Protein AF-A0A6V7HUA5-F1 (afdb_monomer_lite)

pLDDT: mean 95.5, std 5.05, range [66.25, 98.38]

Foldseek 3Di:
DDPQVVVQVVCCQFWVWGKGWDDWPDKDWAALDPPRHIDIDTDTDIGTPDQDTDGDVVPDPDDDDDD

Structure (mmCIF, N/CA/C/O backbone):
data_AF-A0A6V7HUA5-F1
#
_entry.id   AF-A0A6V7HUA5-F1
#
loop_
_atom_site.group_PDB
_atom_site.id
_atom_site.type_symbol
_atom_site.label_atom_id
_atom_site.label_alt_id
_atom_site.label_comp_id
_atom_site.label_asym_id
_atom_site.label_entity_id
_atom_site.label_seq_id
_atom_site.pdbx_PDB_ins_code
_atom_site.Cartn_x
_atom_site.Cartn_y
_atom_site.Cartn_z
_atom_site.occupancy
_atom_site.B_iso_or_equiv
_atom_site.auth_seq_id
_atom_site.auth_comp_id
_atom_site.auth_asym_id
_atom_site.auth_atom_id
_atom_site.pdbx_PDB_model_num
ATOM 1 N N . GLU A 1 1 ? 11.316 10.202 -0.045 1.00 66.25 1 GLU A N 1
ATOM 2 C CA . GLU A 1 1 ? 10.264 9.332 0.506 1.00 66.25 1 GLU A CA 1
ATOM 3 C C . GLU A 1 1 ? 10.758 7.894 0.459 1.00 66.25 1 GLU A C 1
ATOM 5 O O . GLU A 1 1 ? 11.420 7.537 -0.514 1.00 66.25 1 GLU A O 1
ATOM 10 N N . ASN A 1 2 ? 10.515 7.105 1.505 1.00 94.50 2 ASN A N 1
ATOM 11 C CA . ASN A 1 2 ? 10.795 5.667 1.500 1.00 94.50 2 ASN A CA 1
ATOM 12 C C . ASN A 1 2 ? 9.574 4.883 0.989 1.00 94.50 2 ASN A C 1
ATOM 14 O O . ASN A 1 2 ? 8.444 5.317 1.179 1.00 94.50 2 ASN A O 1
ATOM 18 N N . ILE A 1 3 ? 9.779 3.692 0.408 1.00 95.44 3 ILE A N 1
ATOM 19 C CA . ILE A 1 3 ? 8.674 2.854 -0.110 1.00 95.44 3 ILE A CA 1
ATOM 20 C C . ILE A 1 3 ? 7.566 2.598 0.936 1.00 95.44 3 ILE A C 1
ATOM 22 O O . ILE A 1 3 ? 6.396 2.728 0.579 1.00 95.44 3 ILE A O 1
ATOM 26 N N . PRO A 1 4 ? 7.875 2.281 2.213 1.00 97.12 4 PRO A N 1
ATOM 27 C CA . PRO A 1 4 ? 6.843 2.127 3.239 1.00 97.12 4 PRO A CA 1
ATOM 28 C C . PRO A 1 4 ? 6.035 3.404 3.490 1.00 97.12 4 PRO A C 1
ATOM 30 O O . PRO A 1 4 ? 4.816 3.342 3.564 1.00 97.12 4 PRO A O 1
ATOM 33 N N . GLU A 1 5 ? 6.707 4.553 3.589 1.00 97.81 5 GLU A N 1
ATOM 34 C CA . GLU A 1 5 ? 6.069 5.850 3.856 1.00 97.81 5 GLU A CA 1
ATOM 35 C C . GLU A 1 5 ? 5.146 6.253 2.705 1.00 97.81 5 GLU A C 1
ATOM 37 O O . GLU A 1 5 ? 4.009 6.643 2.956 1.00 97.81 5 GLU A O 1
ATOM 42 N N . ALA A 1 6 ? 5.607 6.072 1.462 1.00 97.75 6 ALA A N 1
ATOM 43 C CA . ALA A 1 6 ? 4.799 6.310 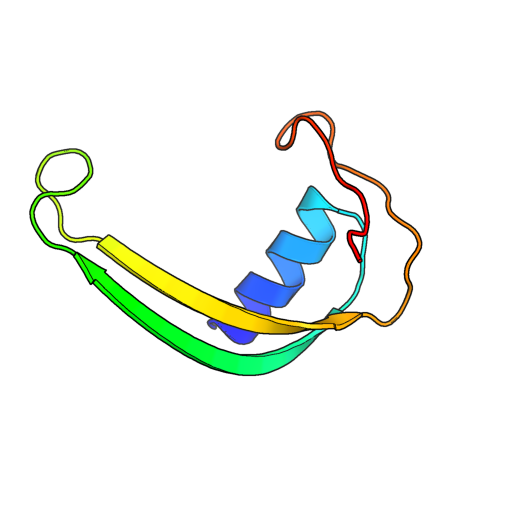0.272 1.00 97.75 6 ALA A CA 1
ATOM 44 C C . ALA A 1 6 ? 3.544 5.434 0.279 1.00 97.75 6 ALA A C 1
ATOM 46 O O . ALA A 1 6 ? 2.439 5.942 0.162 1.00 97.75 6 ALA A O 1
ATOM 47 N N . ALA A 1 7 ? 3.692 4.122 0.489 1.00 97.81 7 ALA A N 1
ATOM 48 C CA . ALA A 1 7 ? 2.554 3.205 0.493 1.00 97.81 7 ALA A CA 1
ATOM 49 C C . ALA A 1 7 ? 1.536 3.517 1.607 1.00 97.81 7 ALA A C 1
ATOM 51 O O . ALA A 1 7 ? 0.335 3.370 1.393 1.00 97.81 7 ALA A O 1
ATOM 52 N N . GLU A 1 8 ? 1.995 3.933 2.795 1.00 98.12 8 GLU A N 1
ATOM 53 C CA . GLU A 1 8 ? 1.105 4.375 3.880 1.00 98.12 8 GLU A CA 1
ATOM 54 C C . GLU A 1 8 ? 0.381 5.685 3.535 1.00 98.12 8 GLU A C 1
ATOM 56 O O . GLU A 1 8 ? -0.810 5.809 3.829 1.00 98.12 8 GLU A O 1
ATOM 61 N N . ARG A 1 9 ? 1.075 6.643 2.905 1.00 98.38 9 ARG A N 1
ATOM 62 C CA . ARG A 1 9 ? 0.508 7.929 2.482 1.00 98.38 9 ARG A CA 1
ATOM 63 C C . ARG A 1 9 ? -0.530 7.760 1.373 1.00 98.38 9 ARG A C 1
ATOM 65 O O . ARG A 1 9 ? -1.655 8.202 1.566 1.00 98.38 9 ARG A O 1
ATOM 72 N N . GLU A 1 10 ? -0.182 7.093 0.272 1.00 98.06 10 GLU A N 1
ATOM 73 C CA . GLU A 1 10 ? -1.074 6.908 -0.887 1.00 98.06 10 GLU A CA 1
ATOM 74 C C . GLU A 1 10 ? -2.369 6.190 -0.479 1.00 98.06 10 GLU A C 1
ATOM 76 O O . GLU A 1 10 ? -3.469 6.609 -0.831 1.00 98.06 10 GLU A O 1
ATOM 81 N N . LEU A 1 11 ? -2.268 5.147 0.361 1.00 97.88 11 LEU A N 1
ATOM 82 C CA . LEU A 1 11 ? -3.453 4.446 0.858 1.00 97.88 11 LEU A CA 1
ATOM 83 C C . LEU A 1 11 ? -4.366 5.388 1.658 1.00 97.88 11 LEU A C 1
ATOM 85 O O . LEU A 1 11 ? -5.589 5.335 1.514 1.00 97.88 11 LEU A O 1
ATOM 89 N N . LEU A 1 12 ? -3.788 6.251 2.496 1.00 98.19 12 LEU A N 1
ATOM 90 C CA . LEU A 1 12 ? -4.548 7.219 3.280 1.00 98.19 12 LEU A CA 1
A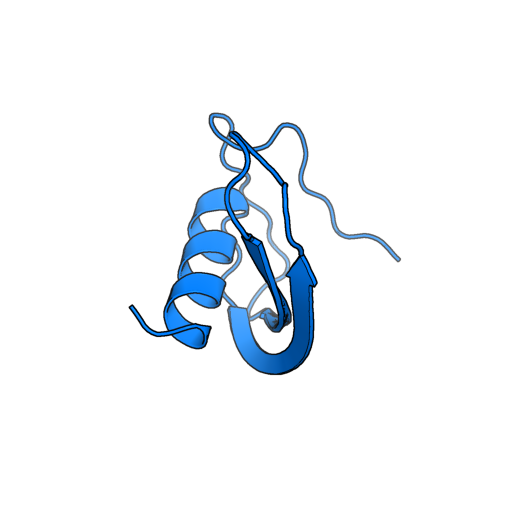TOM 91 C C . LEU A 1 12 ? -5.181 8.303 2.397 1.00 98.19 12 LEU A C 1
ATOM 93 O O . LEU A 1 12 ? -6.329 8.667 2.639 1.00 98.19 12 LEU A O 1
ATOM 97 N N . GLU A 1 13 ? -4.453 8.813 1.406 1.00 98.25 13 GLU A N 1
ATOM 98 C CA . GLU A 1 13 ? -4.911 9.870 0.497 1.00 98.25 13 GLU A CA 1
ATOM 99 C C . GLU A 1 13 ? -6.062 9.384 -0.391 1.00 98.25 13 GLU A C 1
ATOM 101 O O . GLU A 1 13 ? -7.114 10.023 -0.433 1.00 98.25 13 GLU A O 1
ATOM 106 N N . GLU A 1 14 ? -5.930 8.208 -1.008 1.00 98.31 14 GLU A N 1
ATOM 107 C CA . GLU A 1 14 ? -6.942 7.687 -1.930 1.00 98.31 14 GLU A CA 1
ATOM 108 C C . GLU A 1 14 ? -8.162 7.083 -1.218 1.00 98.31 14 GLU A C 1
ATOM 110 O O . GLU A 1 14 ? -9.288 7.181 -1.715 1.00 98.31 14 GLU A O 1
ATOM 115 N N . THR A 1 15 ? -7.962 6.426 -0.068 1.00 98.19 15 THR A N 1
ATOM 116 C CA . THR A 1 15 ? -9.006 5.595 0.568 1.00 98.19 15 THR A CA 1
ATOM 117 C C . THR A 1 15 ? -9.458 6.087 1.938 1.00 98.19 15 THR A C 1
ATOM 119 O O . THR A 1 15 ? -10.463 5.599 2.458 1.00 98.19 15 THR A O 1
ATOM 122 N N . GLY A 1 16 ? -8.720 7.007 2.565 1.00 98.06 16 GLY A N 1
ATOM 123 C CA . GLY A 1 16 ? -8.951 7.437 3.945 1.00 98.06 16 GLY A CA 1
ATOM 124 C C . GLY A 1 16 ? -8.530 6.413 5.008 1.00 98.06 16 GLY A C 1
ATOM 125 O O . GLY A 1 16 ? -8.588 6.714 6.203 1.00 98.06 16 GLY A O 1
ATOM 126 N N . VAL A 1 17 ? -8.083 5.220 4.606 1.00 98.25 17 VAL A N 1
ATOM 127 C CA . VAL A 1 17 ? -7.700 4.146 5.525 1.00 98.25 17 VAL A CA 1
ATOM 128 C C . VAL A 1 17 ? -6.260 4.337 5.984 1.00 98.25 17 VAL A C 1
ATOM 130 O O . VAL A 1 17 ? -5.317 4.255 5.200 1.00 98.25 17 VAL A O 1
ATOM 133 N N . ARG A 1 18 ? -6.067 4.504 7.296 1.00 98.38 18 ARG A N 1
ATOM 134 C CA . ARG A 1 18 ? -4.735 4.376 7.898 1.00 98.38 18 ARG A CA 1
ATOM 135 C C . ARG A 1 18 ? -4.324 2.914 7.917 1.00 98.38 18 ARG A C 1
ATOM 137 O O . ARG A 1 18 ? -5.064 2.060 8.408 1.00 98.38 18 ARG A O 1
ATOM 144 N N . ALA A 1 19 ? -3.126 2.634 7.429 1.00 98.19 19 ALA A N 1
ATOM 145 C CA . ALA A 1 19 ? -2.535 1.311 7.481 1.00 98.19 19 ALA A CA 1
ATOM 146 C C . ALA A 1 19 ? -1.044 1.398 7.780 1.00 98.19 19 ALA A C 1
ATO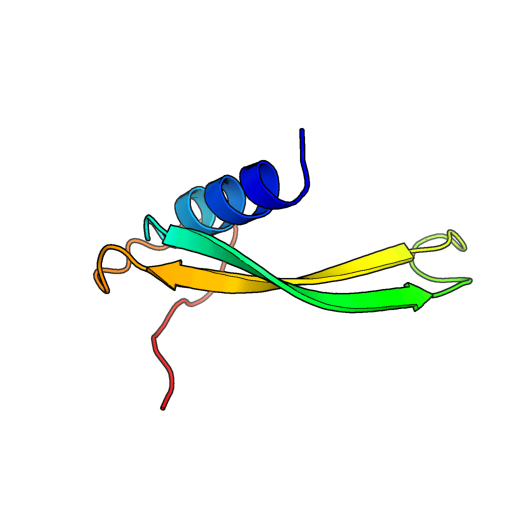M 148 O O . ALA A 1 19 ? -0.419 2.443 7.611 1.00 98.19 19 ALA A O 1
ATOM 149 N N . LYS A 1 20 ? -0.481 0.268 8.201 1.00 98.31 20 LYS A N 1
ATOM 150 C CA . LYS A 1 20 ? 0.950 0.109 8.428 1.00 98.31 20 LYS A CA 1
ATOM 151 C C . LYS A 1 20 ? 1.566 -0.830 7.414 1.00 98.31 20 LYS A C 1
ATOM 153 O O . LYS A 1 20 ? 1.021 -1.904 7.135 1.00 98.31 20 LYS A O 1
ATOM 158 N N . PHE A 1 21 ? 2.713 -0.434 6.878 1.00 98.25 21 PHE A N 1
ATOM 159 C CA . PHE A 1 21 ? 3.507 -1.282 6.011 1.00 98.25 21 PHE A CA 1
ATOM 160 C C . PHE A 1 21 ? 3.969 -2.523 6.775 1.00 98.25 21 PHE A C 1
ATOM 162 O O . PHE A 1 21 ? 4.482 -2.439 7.892 1.00 98.25 21 PHE A O 1
ATOM 169 N N . LYS A 1 22 ? 3.808 -3.694 6.156 1.00 98.12 22 LYS A N 1
ATOM 170 C CA . LYS A 1 22 ? 4.239 -4.967 6.739 1.00 98.12 22 LYS A CA 1
ATOM 171 C C . LYS A 1 22 ? 5.398 -5.599 5.988 1.00 98.12 22 LYS A C 1
ATOM 173 O O . LYS A 1 22 ? 6.341 -6.072 6.614 1.00 98.12 22 LYS A O 1
ATOM 178 N N . SER A 1 23 ? 5.309 -5.674 4.665 1.00 97.81 23 SER A N 1
ATOM 179 C CA . SER A 1 23 ? 6.332 -6.322 3.840 1.00 97.81 23 SER A CA 1
ATOM 180 C C . SER A 1 23 ? 6.156 -5.985 2.367 1.00 97.81 23 SER A C 1
ATOM 182 O O . SER A 1 23 ? 5.028 -5.818 1.906 1.00 97.81 23 SER A O 1
ATOM 184 N N . LEU A 1 24 ? 7.247 -6.008 1.603 1.00 97.12 24 LEU A N 1
ATOM 185 C CA . LEU A 1 24 ? 7.175 -6.051 0.146 1.00 97.12 24 LEU A CA 1
ATOM 186 C C . LEU A 1 24 ? 6.872 -7.489 -0.298 1.00 97.12 24 LEU A C 1
ATOM 188 O O . LEU A 1 24 ? 7.540 -8.423 0.139 1.00 97.12 24 LEU A O 1
ATOM 192 N N . VAL A 1 25 ? 5.853 -7.667 -1.135 1.00 97.69 25 VAL A N 1
ATOM 193 C CA . VAL A 1 25 ? 5.446 -8.974 -1.676 1.00 97.69 25 VAL A CA 1
ATOM 194 C C . VAL A 1 25 ? 6.222 -9.290 -2.950 1.00 97.69 25 VAL A C 1
ATOM 196 O O . VAL A 1 25 ? 6.626 -10.426 -3.173 1.00 97.69 25 VAL A O 1
ATOM 199 N N . GLY A 1 26 ? 6.456 -8.275 -3.778 1.00 96.25 26 GLY A N 1
ATOM 200 C CA . GLY A 1 26 ? 7.211 -8.412 -5.011 1.00 96.25 26 GLY A CA 1
ATOM 201 C C . GLY A 1 26 ? 7.446 -7.068 -5.678 1.00 96.25 26 GLY A C 1
ATOM 202 O O . GLY A 1 26 ? 6.846 -6.056 -5.309 1.00 96.25 26 GLY A O 1
ATOM 203 N N . PHE A 1 27 ? 8.322 -7.074 -6.674 1.00 95.94 27 PHE A N 1
ATOM 204 C CA . PHE A 1 27 ? 8.563 -5.929 -7.535 1.00 95.94 27 PHE A CA 1
ATOM 205 C C . PHE A 1 27 ? 8.652 -6.382 -8.991 1.00 95.94 27 PHE A C 1
ATOM 207 O O . PHE A 1 27 ? 9.021 -7.519 -9.288 1.00 95.94 27 PHE A O 1
ATOM 214 N N . ARG A 1 28 ? 8.314 -5.473 -9.897 1.00 95.19 28 ARG A N 1
ATOM 215 C CA . ARG A 1 28 ? 8.426 -5.631 -11.341 1.00 95.19 28 ARG A CA 1
ATOM 216 C C . ARG A 1 28 ? 9.286 -4.501 -11.870 1.00 95.19 28 ARG A C 1
ATOM 218 O O . ARG A 1 28 ? 9.029 -3.346 -11.555 1.00 95.19 28 ARG A O 1
ATOM 225 N N . HIS A 1 29 ? 10.242 -4.842 -12.720 1.00 95.50 29 HIS A N 1
ATOM 226 C CA . HIS A 1 29 ? 10.932 -3.887 -13.574 1.00 95.50 29 HIS A CA 1
ATOM 227 C C . HIS A 1 29 ? 10.549 -4.199 -15.022 1.00 95.50 29 HIS A C 1
ATOM 229 O O . HIS A 1 29 ? 10.790 -5.310 -15.495 1.00 95.50 29 HIS A O 1
ATOM 235 N N . ALA A 1 30 ? 9.889 -3.261 -15.695 1.00 92.00 30 ALA A N 1
ATOM 236 C CA . ALA A 1 30 ? 9.461 -3.401 -17.083 1.00 92.00 30 ALA A CA 1
ATOM 237 C C . ALA A 1 30 ? 10.182 -2.373 -17.959 1.00 92.00 30 ALA A C 1
ATOM 239 O O . ALA A 1 30 ? 10.299 -1.212 -17.581 1.00 92.00 30 ALA A O 1
ATOM 240 N N . HIS A 1 31 ? 10.652 -2.787 -19.133 1.00 92.00 31 HIS A N 1
ATOM 241 C CA . HIS A 1 31 ? 11.281 -1.897 -20.112 1.00 92.00 31 HIS A CA 1
ATOM 242 C C . HIS A 1 31 ? 10.274 -1.453 -21.177 1.00 92.00 31 HIS A C 1
ATOM 244 O O . HIS A 1 31 ? 9.301 -2.162 -21.435 1.00 92.00 31 HIS A O 1
ATOM 250 N N . ASN A 1 32 ? 10.541 -0.317 -21.829 1.00 86.31 32 ASN A N 1
ATOM 251 C CA . ASN A 1 32 ? 9.708 0.247 -22.900 1.00 86.31 32 ASN A CA 1
ATOM 252 C C . ASN A 1 32 ? 8.232 0.428 -22.499 1.00 86.31 32 ASN A C 1
ATOM 254 O O . ASN A 1 32 ? 7.327 0.103 -23.267 1.00 86.31 32 ASN A O 1
ATOM 258 N N . TYR A 1 33 ? 7.995 0.924 -21.285 1.00 86.50 33 TYR A N 1
ATOM 259 C CA . TYR A 1 33 ? 6.662 1.255 -20.796 1.00 86.50 33 TYR A CA 1
ATOM 260 C C . TYR A 1 33 ? 6.242 2.651 -21.306 1.00 86.50 33 TYR A C 1
ATOM 262 O O . TYR A 1 33 ? 6.502 3.004 -22.460 1.00 86.50 33 TYR A O 1
ATOM 270 N N . ALA A 1 34 ? 5.584 3.466 -20.478 1.00 82.69 34 ALA A N 1
ATOM 271 C CA . ALA A 1 34 ? 5.172 4.818 -20.844 1.00 82.69 34 ALA A CA 1
ATOM 272 C C . ALA A 1 34 ? 6.349 5.640 -21.409 1.00 82.69 34 ALA A C 1
ATOM 274 O O . ALA A 1 34 ? 7.425 5.708 -20.814 1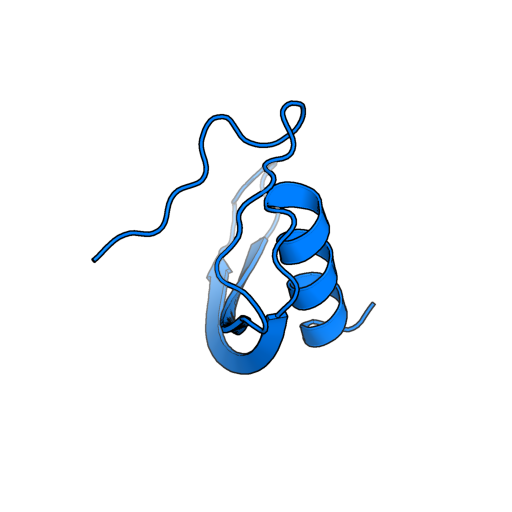.00 82.69 34 ALA A O 1
ATOM 275 N N . PHE A 1 35 ? 6.132 6.252 -22.577 1.00 88.56 35 PHE A N 1
ATOM 276 C CA . PHE A 1 35 ? 7.112 7.084 -23.290 1.00 88.56 35 PHE A CA 1
ATOM 277 C C . PHE A 1 35 ? 8.452 6.389 -23.613 1.00 88.56 35 PHE A C 1
ATOM 279 O O . PHE A 1 35 ? 9.455 7.061 -23.835 1.00 88.56 35 PHE A O 1
ATOM 286 N N . GLY A 1 36 ? 8.485 5.049 -23.656 1.00 89.50 36 GLY A N 1
ATOM 287 C CA . GLY A 1 36 ? 9.712 4.280 -23.904 1.00 89.50 36 GLY A CA 1
ATOM 288 C C . GLY A 1 36 ? 10.642 4.172 -22.690 1.00 89.50 36 GLY A C 1
ATOM 289 O O . GLY A 1 36 ? 11.735 3.621 -22.801 1.00 89.50 36 GLY A O 1
ATOM 290 N N . CYS A 1 37 ? 10.220 4.661 -21.523 1.00 91.00 37 CYS A N 1
ATOM 291 C CA . CYS A 1 37 ? 10.991 4.583 -20.288 1.00 91.00 37 CYS A CA 1
ATOM 292 C C . CYS A 1 37 ? 10.817 3.225 -19.594 1.00 91.00 37 CYS A C 1
ATOM 294 O O . CYS A 1 37 ? 9.853 2.495 -19.835 1.00 91.00 37 CYS A O 1
ATOM 296 N N . SER A 1 38 ? 11.760 2.881 -18.716 1.00 93.06 38 SER A N 1
ATOM 297 C CA . SER A 1 38 ? 11.592 1.726 -17.827 1.00 93.06 38 SER A CA 1
ATOM 298 C C . SER A 1 38 ? 10.737 2.102 -16.613 1.00 93.06 38 SER A C 1
ATOM 300 O O . SER A 1 38 ? 10.825 3.226 -16.125 1.00 93.06 38 SER A O 1
ATOM 302 N N . ASP A 1 39 ? 9.925 1.161 -16.140 1.00 94.00 39 ASP A N 1
ATOM 303 C CA . ASP A 1 39 ? 8.997 1.304 -15.017 1.00 94.00 39 ASP A CA 1
ATOM 304 C C . ASP A 1 39 ? 9.352 0.329 -13.891 1.00 94.00 39 ASP A C 1
ATOM 306 O O . ASP A 1 39 ? 9.664 -0.840 -14.146 1.00 94.00 39 ASP A O 1
ATOM 310 N N . ILE A 1 40 ? 9.267 0.802 -12.648 1.00 93.56 40 ILE A N 1
ATOM 311 C CA . ILE A 1 40 ? 9.411 -0.021 -11.449 1.00 93.56 40 ILE A CA 1
ATOM 312 C C . ILE A 1 40 ? 8.095 0.026 -10.683 1.00 93.56 40 ILE A C 1
ATOM 314 O O . ILE A 1 40 ? 7.680 1.078 -10.210 1.00 93.56 40 ILE A O 1
ATOM 318 N N . TYR A 1 41 ? 7.485 -1.141 -10.500 1.00 94.19 41 TYR A N 1
ATOM 319 C CA . TYR A 1 41 ? 6.249 -1.304 -9.745 1.00 94.19 41 TYR A CA 1
ATOM 320 C C . TYR A 1 41 ? 6.472 -2.238 -8.559 1.00 94.19 41 TYR A C 1
ATOM 322 O O . TYR A 1 41 ? 7.154 -3.257 -8.679 1.00 94.19 41 TYR A O 1
ATOM 330 N N . MET A 1 42 ? 5.893 -1.909 -7.410 1.00 96.25 42 MET A N 1
ATOM 331 C CA . MET A 1 42 ? 6.088 -2.630 -6.154 1.00 96.25 42 MET A CA 1
ATOM 332 C C . MET A 1 42 ? 4.740 -2.981 -5.535 1.00 96.25 42 MET A C 1
ATOM 334 O O . MET A 1 42 ? 3.862 -2.132 -5.431 1.00 96.25 42 MET A O 1
ATOM 338 N N . VAL A 1 43 ? 4.589 -4.228 -5.087 1.00 97.31 43 VAL A N 1
ATOM 339 C CA . VAL A 1 43 ? 3.39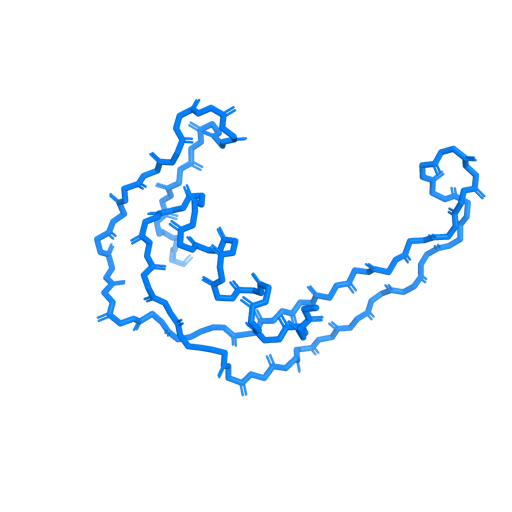6 -4.678 -4.361 1.00 97.31 43 VAL A CA 1
ATOM 340 C C . VAL A 1 43 ? 3.731 -4.744 -2.881 1.00 97.31 43 VAL A C 1
ATOM 342 O O . VAL A 1 43 ? 4.502 -5.605 -2.450 1.00 97.31 43 VAL A O 1
ATOM 345 N N . ALA A 1 44 ? 3.151 -3.843 -2.094 1.00 97.56 44 ALA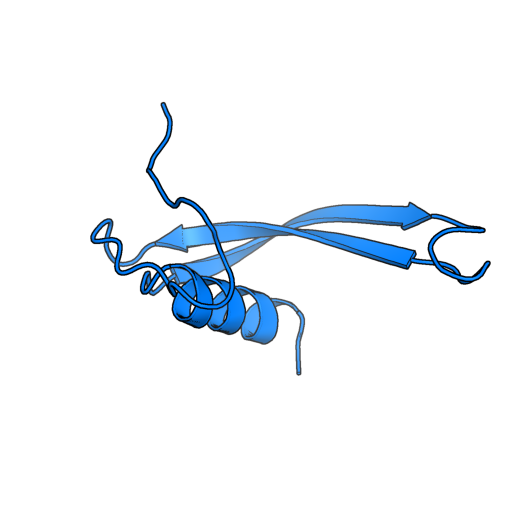 A N 1
ATOM 346 C CA . ALA A 1 44 ? 3.298 -3.816 -0.646 1.00 97.56 44 ALA A CA 1
ATOM 347 C C . ALA A 1 44 ? 2.115 -4.506 0.043 1.00 97.56 44 ALA A C 1
ATOM 349 O O . ALA A 1 44 ? 0.958 -4.340 -0.336 1.00 97.56 44 ALA A O 1
ATOM 350 N N . ARG A 1 45 ? 2.405 -5.268 1.099 1.00 98.06 45 ARG A N 1
ATOM 351 C CA . ARG A 1 45 ? 1.391 -5.752 2.032 1.00 98.06 45 ARG A CA 1
ATOM 352 C C . ARG A 1 45 ? 1.220 -4.728 3.146 1.00 98.06 45 ARG A C 1
ATOM 354 O O . ARG A 1 45 ? 2.167 -4.469 3.892 1.00 98.06 45 ARG A O 1
ATOM 361 N N . MET A 1 46 ? -0.010 -4.257 3.307 1.00 98.31 46 MET A N 1
ATOM 362 C CA . MET A 1 46 ? -0.410 -3.305 4.342 1.00 98.31 46 MET A CA 1
ATOM 363 C C . MET A 1 46 ? -1.298 -3.989 5.391 1.00 98.31 46 MET A C 1
ATOM 365 O O . MET A 1 46 ? -1.943 -5.002 5.109 1.00 98.31 46 MET A O 1
ATOM 369 N N . VAL A 1 47 ? -1.317 -3.458 6.613 1.00 98.31 47 VAL A N 1
ATOM 370 C CA . VAL A 1 47 ? -2.254 -3.856 7.674 1.00 98.31 47 VAL A CA 1
ATOM 371 C C . VAL A 1 47 ? -3.081 -2.634 8.067 1.00 98.31 47 VAL A C 1
ATOM 373 O O . VAL A 1 47 ? -2.497 -1.691 8.601 1.00 98.31 47 VAL A O 1
ATOM 376 N N . PRO A 1 48 ? -4.398 -2.617 7.803 1.00 98.12 48 PRO A N 1
ATOM 377 C CA . PRO A 1 48 ? -5.238 -1.475 8.139 1.00 98.12 48 PRO A CA 1
ATOM 378 C C . PRO A 1 48 ? -5.446 -1.355 9.654 1.00 98.12 48 PRO A C 1
ATOM 380 O O . PRO A 1 48 ? -5.583 -2.360 10.352 1.00 98.12 48 PRO A O 1
ATOM 383 N N . GLU A 1 49 ? -5.505 -0.122 10.151 1.00 97.81 49 GLU A N 1
ATOM 384 C CA . GLU A 1 49 ? -5.901 0.200 11.530 1.00 97.81 49 GLU A CA 1
ATOM 385 C C . GLU A 1 49 ? -7.434 0.287 11.670 1.00 97.81 49 GLU A C 1
ATOM 387 O O . GLU A 1 49 ? -7.975 0.082 12.755 1.00 97.81 49 GLU A O 1
ATOM 392 N N . SER A 1 50 ? -8.139 0.559 10.565 1.00 95.88 50 SER A N 1
ATOM 393 C CA . SER A 1 50 ? -9.601 0.618 10.456 1.00 95.88 50 SER A CA 1
ATOM 394 C C . SER A 1 50 ? -10.052 0.124 9.079 1.00 95.88 50 SER A C 1
ATOM 396 O O . SER A 1 50 ? -9.284 0.153 8.123 1.00 95.88 50 SER A O 1
ATOM 398 N N . LEU A 1 51 ? -11.305 -0.315 8.968 1.00 96.62 51 LEU A N 1
ATOM 399 C CA . LEU A 1 51 ? -11.926 -0.695 7.693 1.00 96.62 51 LEU A CA 1
ATOM 400 C C . LEU A 1 51 ? -12.887 0.377 7.159 1.00 96.62 51 LEU A C 1
ATOM 402 O O . LEU A 1 51 ? -13.523 0.165 6.129 1.00 96.62 51 LEU A O 1
ATOM 406 N N . GLU A 1 52 ? -13.014 1.512 7.846 1.00 98.00 52 GLU A N 1
ATOM 407 C CA . GLU A 1 52 ? -13.813 2.639 7.370 1.00 98.00 52 GLU A CA 1
ATOM 408 C C . GLU A 1 52 ? -13.129 3.303 6.172 1.00 98.00 52 GLU A C 1
ATOM 410 O O . GLU A 1 52 ? -12.011 3.803 6.284 1.00 98.00 52 GLU A O 1
ATOM 415 N N . ILE A 1 53 ? -13.811 3.297 5.027 1.00 98.06 53 ILE A N 1
ATOM 416 C CA . ILE A 1 53 ? -13.325 3.898 3.786 1.00 98.06 53 ILE A CA 1
ATOM 417 C C . ILE A 1 53 ? -13.903 5.304 3.655 1.00 98.06 53 ILE A C 1
ATOM 419 O O . ILE A 1 53 ? -15.115 5.506 3.736 1.00 98.06 53 ILE A O 1
ATOM 423 N N . LYS A 1 54 ? -13.028 6.260 3.352 1.00 97.62 54 LYS A N 1
ATOM 424 C CA . LYS A 1 54 ? -13.372 7.600 2.887 1.00 97.62 54 LYS A CA 1
ATOM 425 C C . LYS A 1 54 ? -12.566 7.906 1.625 1.00 97.62 54 LYS A C 1
ATOM 427 O O . LYS A 1 54 ? -11.472 8.454 1.690 1.00 97.62 54 LYS A O 1
ATOM 432 N N . LYS A 1 55 ? -13.135 7.524 0.484 1.00 97.50 55 LYS A N 1
ATOM 433 C CA . LYS A 1 55 ? -12.523 7.629 -0.844 1.00 97.50 55 LYS A CA 1
ATOM 434 C C . LYS A 1 55 ? -12.240 9.084 -1.255 1.00 97.50 55 LYS A C 1
ATOM 436 O O . LYS A 1 55 ? -13.067 9.961 -1.006 1.00 97.50 55 LYS A O 1
ATOM 441 N N . CYS A 1 56 ? -11.132 9.318 -1.956 1.00 98.06 56 CYS A N 1
ATOM 442 C CA . CYS A 1 56 ? -10.872 10.559 -2.685 1.00 98.06 56 CYS A CA 1
ATOM 443 C C . CYS A 1 56 ? -11.629 10.577 -4.023 1.00 98.06 56 CYS A C 1
ATOM 445 O O . CYS A 1 56 ? -11.349 9.790 -4.927 1.00 98.06 56 CYS A O 1
ATOM 447 N N . ASP A 1 57 ? -12.586 11.494 -4.183 1.00 97.25 57 ASP A N 1
ATOM 448 C CA . ASP A 1 57 ? -13.399 11.592 -5.406 1.00 97.25 57 ASP A CA 1
ATOM 449 C C . ASP A 1 57 ? -12.662 12.180 -6.616 1.00 97.25 57 ASP A C 1
ATOM 451 O O . ASP A 1 57 ? -13.163 12.087 -7.736 1.00 97.25 57 ASP A O 1
ATOM 455 N N . GLN A 1 58 ? -11.485 12.776 -6.411 1.00 97.69 58 GLN A N 1
ATOM 456 C CA . GLN A 1 58 ? -10.689 13.356 -7.495 1.00 97.69 58 GLN A CA 1
ATOM 457 C C . GLN A 1 58 ? -9.765 12.332 -8.166 1.00 97.69 58 GLN A C 1
ATOM 459 O O . GLN A 1 58 ? -9.449 12.494 -9.343 1.00 97.69 58 GLN A O 1
ATOM 464 N N . GLU A 1 59 ? -9.345 11.295 -7.439 1.00 96.94 59 GLU A N 1
ATOM 465 C CA . GLU A 1 59 ? -8.275 10.387 -7.877 1.00 96.94 59 GLU A CA 1
ATOM 466 C C . GLU A 1 59 ? -8.788 8.997 -8.249 1.00 96.94 59 GLU A C 1
ATOM 468 O O . GLU A 1 59 ? -8.379 8.433 -9.263 1.00 96.94 59 GLU A O 1
ATOM 473 N N . VAL A 1 60 ? -9.732 8.455 -7.474 1.00 97.00 60 VAL A N 1
ATOM 474 C CA . VAL A 1 60 ? -10.219 7.082 -7.647 1.00 97.00 60 VAL A CA 1
ATOM 475 C C . VAL A 1 60 ? -11.725 7.057 -7.882 1.00 97.00 60 VAL A C 1
ATOM 477 O O . VAL A 1 60 ? -12.495 7.755 -7.225 1.00 97.00 60 VAL A O 1
ATOM 480 N N . ALA A 1 61 ? -12.178 6.224 -8.821 1.00 97.69 61 ALA A N 1
ATOM 481 C CA . ALA A 1 61 ? -13.597 6.118 -9.164 1.00 97.69 61 ALA A CA 1
ATOM 482 C C . ALA A 1 61 ? -14.409 5.391 -8.073 1.00 97.69 61 ALA A C 1
ATOM 484 O O . ALA A 1 61 ? -15.472 5.867 -7.676 1.00 97.69 61 ALA A O 1
ATOM 485 N N . GLU A 1 62 ? -13.880 4.290 -7.536 1.00 97.44 62 GLU A N 1
ATOM 486 C CA . GLU A 1 62 ? -14.538 3.417 -6.556 1.00 97.44 62 GLU A CA 1
ATOM 487 C C . GLU A 1 62 ? -13.513 2.860 -5.554 1.00 97.44 62 GLU A C 1
ATOM 489 O O . GLU A 1 62 ? -12.346 2.681 -5.892 1.00 97.44 62 GLU A O 1
ATOM 494 N N . CYS A 1 63 ? -13.939 2.598 -4.314 1.00 97.81 63 CYS A N 1
ATOM 495 C CA . CYS A 1 63 ? -13.107 1.988 -3.277 1.00 97.81 63 CYS A CA 1
ATOM 496 C C . CYS A 1 63 ? -13.988 1.152 -2.338 1.00 97.81 63 CYS A C 1
ATOM 498 O O . CYS A 1 63 ? -14.836 1.698 -1.630 1.00 97.81 63 CYS A O 1
ATOM 500 N N . VAL A 1 64 ? -13.806 -0.172 -2.353 1.00 97.56 64 VAL A N 1
ATOM 501 C CA . VAL A 1 64 ? -14.578 -1.133 -1.550 1.00 97.56 64 VAL A CA 1
ATOM 502 C C . VAL A 1 64 ? -13.689 -2.284 -1.082 1.00 97.56 64 VAL A C 1
ATOM 504 O O . VAL A 1 64 ? -12.748 -2.683 -1.768 1.00 97.56 64 VAL A O 1
ATOM 507 N N . TRP A 1 65 ? -14.010 -2.865 0.074 1.00 97.25 65 TRP A N 1
ATOM 508 C CA . TRP A 1 65 ? -13.389 -4.114 0.513 1.00 97.25 65 TRP A CA 1
ATOM 509 C C . TRP A 1 65 ? -13.939 -5.301 -0.283 1.00 97.25 65 TRP A C 1
ATOM 511 O O . TRP A 1 65 ? -15.153 -5.474 -0.392 1.00 97.25 65 TRP A O 1
ATOM 521 N N . MET A 1 66 ? -13.044 -6.149 -0.790 1.00 95.62 66 MET A N 1
ATOM 522 C CA . MET A 1 66 ? -13.382 -7.374 -1.521 1.00 95.62 66 MET A CA 1
ATOM 523 C C . MET A 1 66 ? -13.092 -8.617 -0.665 1.00 95.62 66 MET A C 1
ATOM 525 O O . MET A 1 66 ? -12.200 -8.584 0.185 1.00 95.62 66 MET A O 1
ATOM 529 N N . LYS A 1 67 ? -13.870 -9.689 -0.870 1.00 84.00 67 LYS A N 1
ATOM 530 C CA . LYS A 1 67 ? -13.661 -10.999 -0.228 1.00 84.00 67 LYS A CA 1
ATOM 531 C C . LYS A 1 67 ? -12.741 -11.888 -1.048 1.00 84.00 67 LYS A C 1
ATOM 533 O O . LYS A 1 67 ? -12.873 -11.854 -2.290 1.00 84.00 67 LYS A O 1
#

Secondary structure (DSSP, 8-state):
--HHHHHHHHHHHHH---EEEEEEEEEEEESS-GGG--EEEEEEEEEES-------TTT-S------

Organism: NCBI:txid1563983

InterPro domains:
  IPR000086 NUDIX hydrolase domain [PF00293] (1-66)
  IPR000086 NUDIX hydrolase domain [PS51462] (1-67)
  IPR003293 Nudix hydrolase 6-like [PTHR13994] (1-67)
  IPR015797 NUDIX hydrolase-like domain superfamily [SSF55811] (1-66)

Radius of gyration: 13.81 Å; chains: 1; bounding box: 26×24×35 Å

Sequence (67 aa):
ENIPEAAERELLEETGVRAKFKSLVGFRHAHNYAFGCSDIYMVARMVPESLEIKKCDQEVAECVWMK